Protein AF-A0A929J0C7-F1 (afdb_monomer_lite)

Radius of gyration: 14.66 Å; chains: 1; bounding box: 31×23×39 Å

Secondary structure (DSSP, 8-state):
-HHHHHHHHHHHTSHHHHTT-S-HHHHHTHHHHHHHHHHHHHHHHTTT---S-HHHHHHH-HHHHHHHHHHHHHHHHHHH-

pLDDT: mean 70.59, std 8.12, range [51.88, 84.06]

Sequence (81 aa):
GYLAILVFSLYISSDKVTTLYSSPFILWLTCPILLYWITRIWFLANREQMLDDPVQFALTDKISWLVVICSAILISLATII

Structure (mmCIF, N/CA/C/O backbone):
data_AF-A0A929J0C7-F1
#
_entry.id   AF-A0A929J0C7-F1
#
loop_
_atom_site.group_PDB
_atom_site.id
_atom_site.type_symbol
_atom_site.label_atom_id
_atom_site.label_alt_id
_atom_site.label_comp_id
_atom_site.label_asym_id
_atom_site.label_entity_id
_atom_site.label_seq_id
_atom_site.pdbx_PDB_ins_code
_atom_site.Cartn_x
_atom_site.Cartn_y
_atom_site.Cartn_z
_atom_site.occupancy
_atom_site.B_iso_or_equiv
_atom_site.auth_seq_id
_atom_site.auth_comp_id
_atom_site.auth_asym_id
_atom_site.auth_atom_id
_atom_site.pdbx_PDB_model_num
ATOM 1 N N . GLY A 1 1 ? -8.316 -10.503 0.830 1.00 74.19 1 GLY A N 1
ATOM 2 C CA . GLY A 1 1 ? -7.369 -9.448 1.241 1.00 74.19 1 GLY A CA 1
ATOM 3 C C . GLY A 1 1 ? -5.969 -9.768 0.760 1.00 74.19 1 GLY A C 1
ATOM 4 O O . GLY A 1 1 ? -5.644 -9.446 -0.370 1.00 74.19 1 GLY A O 1
ATOM 5 N N . TYR A 1 2 ? -5.176 -10.469 1.571 1.00 75.62 2 TYR A N 1
ATOM 6 C CA . TYR A 1 2 ? -3.763 -10.772 1.292 1.00 75.62 2 TYR A CA 1
ATOM 7 C C . TYR A 1 2 ? -3.496 -11.490 -0.044 1.00 75.62 2 TYR A C 1
ATOM 9 O O . TYR A 1 2 ? -2.556 -11.131 -0.746 1.00 75.62 2 TYR A O 1
ATOM 17 N N . LEU A 1 3 ? -4.363 -12.424 -0.456 1.00 80.69 3 LEU A N 1
ATOM 18 C CA . LEU A 1 3 ? -4.249 -13.077 -1.768 1.00 80.69 3 LEU A CA 1
ATOM 19 C C . LEU A 1 3 ? -4.399 -12.103 -2.947 1.00 80.69 3 LEU A C 1
ATOM 21 O O . LEU A 1 3 ? -3.748 -12.293 -3.965 1.00 80.69 3 LEU A O 1
ATOM 25 N N . ALA A 1 4 ? -5.194 -11.036 -2.813 1.00 79.69 4 ALA A N 1
ATOM 26 C CA . ALA A 1 4 ? -5.313 -10.025 -3.866 1.00 79.69 4 ALA A CA 1
ATOM 27 C C . ALA A 1 4 ? -4.009 -9.223 -4.020 1.00 79.69 4 ALA A C 1
ATOM 29 O O . ALA A 1 4 ? -3.609 -8.919 -5.138 1.00 79.69 4 ALA A O 1
ATOM 30 N N . ILE A 1 5 ? -3.308 -8.950 -2.913 1.00 80.81 5 ILE A N 1
ATOM 31 C CA . ILE A 1 5 ? -1.982 -8.313 -2.934 1.00 80.81 5 ILE A CA 1
ATOM 32 C C . ILE A 1 5 ? -0.942 -9.249 -3.553 1.00 80.81 5 ILE A C 1
ATOM 34 O O . ILE A 1 5 ? -0.114 -8.805 -4.339 1.00 80.81 5 ILE A O 1
ATOM 38 N N . LEU A 1 6 ? -1.001 -10.548 -3.241 1.00 80.56 6 LEU A N 1
ATOM 39 C CA . LEU A 1 6 ? -0.127 -11.550 -3.853 1.00 80.56 6 LEU A CA 1
ATOM 40 C C . LEU A 1 6 ? -0.323 -11.598 -5.376 1.00 80.56 6 LEU A C 1
ATOM 42 O O . LEU A 1 6 ? 0.650 -11.530 -6.121 1.00 80.56 6 LEU A O 1
ATOM 46 N N . VAL A 1 7 ? -1.576 -11.660 -5.836 1.00 84.06 7 VAL A N 1
ATOM 47 C CA . VAL A 1 7 ? -1.920 -11.630 -7.266 1.00 84.06 7 VAL A CA 1
ATOM 48 C C . VAL A 1 7 ? -1.443 -10.329 -7.917 1.00 84.06 7 VAL A C 1
ATOM 50 O O . VAL A 1 7 ? -0.886 -10.363 -9.010 1.00 84.06 7 VAL A O 1
ATOM 53 N N . PHE A 1 8 ? -1.591 -9.191 -7.235 1.00 80.56 8 PHE A N 1
ATOM 54 C CA . PHE A 1 8 ? -1.098 -7.897 -7.710 1.00 80.56 8 PHE A CA 1
ATOM 55 C C . PHE A 1 8 ? 0.438 -7.843 -7.804 1.00 80.56 8 PHE A C 1
ATOM 57 O O . PHE A 1 8 ? 0.977 -7.359 -8.793 1.00 80.56 8 PHE A O 1
ATOM 64 N N . SER A 1 9 ? 1.156 -8.400 -6.827 1.00 78.50 9 SER A N 1
ATOM 65 C CA . SER A 1 9 ? 2.623 -8.503 -6.842 1.00 78.50 9 SER A CA 1
ATOM 66 C C . SER A 1 9 ? 3.134 -9.397 -7.980 1.00 78.50 9 SER A C 1
ATOM 68 O O . SER A 1 9 ? 4.081 -9.046 -8.688 1.00 78.50 9 SER A O 1
ATOM 70 N N . LEU A 1 10 ? 2.453 -10.523 -8.218 1.00 80.19 10 LEU A N 1
ATOM 71 C CA . LEU A 1 10 ? 2.704 -11.401 -9.364 1.00 80.19 10 LEU A CA 1
ATOM 72 C C . LEU A 1 10 ? 2.438 -10.696 -10.697 1.00 80.19 10 LEU A C 1
ATOM 74 O O . LEU A 1 10 ? 3.207 -10.869 -11.638 1.00 80.19 10 LEU A O 1
ATOM 78 N N . TYR A 1 11 ? 1.387 -9.877 -10.767 1.00 79.69 11 TYR A N 1
ATOM 79 C CA . TYR A 1 11 ? 1.083 -9.068 -11.944 1.00 79.69 11 TYR A CA 1
ATOM 80 C C . TYR A 1 11 ? 2.192 -8.048 -12.236 1.00 79.69 11 TYR A C 1
ATOM 82 O O . TYR A 1 11 ? 2.666 -7.985 -13.367 1.00 79.69 11 TYR A O 1
ATOM 90 N N . ILE A 1 12 ? 2.664 -7.311 -11.221 1.00 73.88 12 ILE A N 1
ATOM 91 C CA . ILE A 1 12 ? 3.778 -6.351 -11.360 1.00 73.88 12 ILE A CA 1
ATOM 92 C C . ILE A 1 12 ? 5.071 -7.043 -11.799 1.00 73.88 12 ILE A C 1
ATOM 94 O O . ILE A 1 12 ? 5.847 -6.472 -12.558 1.00 73.88 12 ILE A O 1
ATOM 98 N N . SER A 1 13 ? 5.297 -8.273 -11.335 1.00 71.88 13 SER A N 1
ATOM 99 C CA . SER A 1 13 ? 6.493 -9.052 -11.676 1.00 71.88 13 SER A CA 1
ATOM 100 C C . SER A 1 13 ? 6.454 -9.659 -13.086 1.00 71.88 13 SER A C 1
ATOM 102 O O . SER A 1 13 ? 7.404 -10.327 -13.480 1.00 71.88 13 SER A O 1
ATOM 104 N N . SER A 1 14 ? 5.373 -9.470 -13.850 1.00 74.19 14 SER A N 1
ATOM 105 C CA . SER A 1 14 ? 5.270 -9.968 -15.223 1.00 74.19 14 SER A CA 1
ATOM 106 C C . SER A 1 14 ? 5.952 -9.030 -16.223 1.00 74.19 14 SER A C 1
ATOM 108 O O . SER A 1 14 ? 5.793 -7.812 -16.146 1.00 74.19 14 SER A O 1
ATOM 110 N N . ASP A 1 15 ? 6.602 -9.602 -17.245 1.00 60.22 15 ASP A N 1
ATOM 111 C CA . ASP A 1 15 ? 7.282 -8.873 -18.333 1.00 60.22 15 ASP A CA 1
ATOM 112 C C . ASP A 1 15 ? 6.384 -7.881 -19.107 1.00 60.22 15 ASP A C 1
ATOM 114 O O . ASP A 1 15 ? 6.852 -6.972 -19.797 1.00 60.22 15 ASP A O 1
ATOM 118 N N . LYS A 1 16 ? 5.059 -8.030 -18.993 1.00 61.22 16 LYS A N 1
ATOM 119 C CA . LYS A 1 16 ? 4.082 -7.093 -19.569 1.00 61.22 16 LYS A CA 1
ATOM 120 C C . LYS A 1 16 ? 4.034 -5.745 -18.849 1.00 61.22 16 LYS A C 1
ATOM 122 O O . LYS A 1 16 ? 3.649 -4.755 -19.457 1.00 61.22 16 LYS A O 1
ATOM 127 N N . VAL A 1 17 ? 4.379 -5.696 -17.563 1.00 60.34 17 VAL A N 1
ATOM 128 C CA . VAL A 1 17 ? 4.342 -4.462 -16.763 1.00 60.34 17 VAL A CA 1
ATOM 129 C C . VAL A 1 17 ? 5.669 -3.715 -16.871 1.00 60.34 17 VAL A C 1
ATOM 131 O O . VAL A 1 17 ? 5.655 -2.495 -16.979 1.00 60.34 17 VAL A O 1
ATOM 134 N N . THR A 1 18 ? 6.799 -4.421 -16.962 1.00 59.69 18 THR A N 1
ATOM 135 C CA . THR A 1 18 ? 8.126 -3.831 -17.236 1.00 59.69 18 THR A CA 1
ATOM 136 C C . THR A 1 18 ? 8.233 -3.180 -18.616 1.00 59.69 18 THR A C 1
ATOM 138 O O . THR A 1 18 ? 9.079 -2.316 -18.815 1.00 59.69 18 THR A O 1
ATOM 141 N N . THR A 1 19 ? 7.388 -3.578 -19.570 1.00 58.59 19 THR A N 1
ATOM 142 C CA . THR A 1 19 ? 7.317 -2.977 -20.912 1.00 58.59 19 THR A CA 1
ATOM 143 C C . THR A 1 19 ? 6.316 -1.823 -21.015 1.00 58.59 19 THR A C 1
ATOM 145 O O . THR A 1 19 ? 6.446 -0.995 -21.913 1.00 58.59 19 THR A O 1
ATOM 148 N N . LEU A 1 20 ? 5.334 -1.751 -20.107 1.00 61.47 20 LEU A N 1
ATOM 149 C CA . LEU A 1 20 ? 4.282 -0.726 -20.100 1.00 61.47 20 LEU A CA 1
ATOM 150 C C . LEU A 1 20 ? 4.558 0.422 -19.109 1.00 61.47 20 LEU A C 1
ATOM 152 O O . LEU A 1 20 ? 4.023 1.511 -19.285 1.00 61.47 20 LEU A O 1
ATOM 156 N N . TYR A 1 21 ? 5.382 0.183 -18.085 1.00 58.53 21 TYR A N 1
ATOM 157 C CA . TYR A 1 21 ? 5.744 1.146 -17.042 1.00 58.53 21 TYR A CA 1
ATOM 158 C C . TYR A 1 21 ? 7.270 1.257 -16.932 1.00 58.53 21 TYR A C 1
ATOM 160 O O . TYR A 1 21 ? 7.938 0.245 -16.713 1.00 58.53 21 TYR A O 1
ATOM 168 N N . SER A 1 22 ? 7.833 2.468 -17.023 1.00 58.81 22 SER A N 1
ATOM 169 C CA . SER A 1 22 ? 9.295 2.655 -17.008 1.00 58.81 22 SER A CA 1
ATOM 170 C C . SER A 1 22 ? 9.932 2.372 -15.642 1.00 58.81 22 SER A C 1
ATOM 172 O O . SER A 1 22 ? 11.133 2.116 -15.565 1.00 58.81 22 SER A O 1
ATOM 174 N N . SER A 1 23 ? 9.155 2.403 -14.549 1.00 59.94 23 SER A N 1
ATOM 175 C CA . SER A 1 23 ? 9.644 2.134 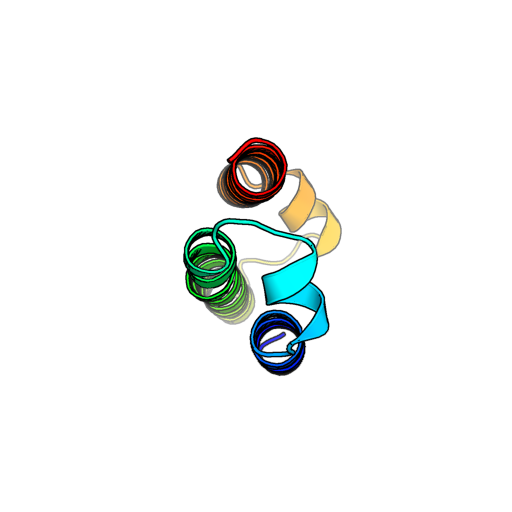-13.189 1.00 59.94 23 SER A CA 1
ATOM 176 C C . SER A 1 23 ? 8.694 1.235 -12.375 1.00 59.94 23 SER A C 1
ATOM 178 O O . SER A 1 23 ? 7.880 1.720 -11.580 1.00 59.94 23 SER A O 1
ATOM 180 N N . PRO A 1 24 ? 8.806 -0.103 -12.495 1.00 65.06 24 PRO A N 1
ATOM 181 C CA . PRO A 1 24 ? 7.986 -1.056 -11.732 1.00 65.06 24 PRO A CA 1
ATOM 182 C C . PRO A 1 24 ? 8.226 -0.993 -10.212 1.00 65.06 24 PRO A C 1
ATOM 184 O O . PRO A 1 24 ? 7.400 -1.463 -9.427 1.00 65.06 24 PRO A O 1
ATOM 187 N N . PHE A 1 25 ? 9.326 -0.371 -9.773 1.00 67.19 25 PHE A N 1
ATOM 188 C CA . PHE A 1 25 ? 9.667 -0.203 -8.357 1.00 67.19 25 PHE A CA 1
ATOM 189 C C . PHE A 1 25 ? 8.621 0.621 -7.586 1.00 67.19 25 PHE A C 1
ATOM 191 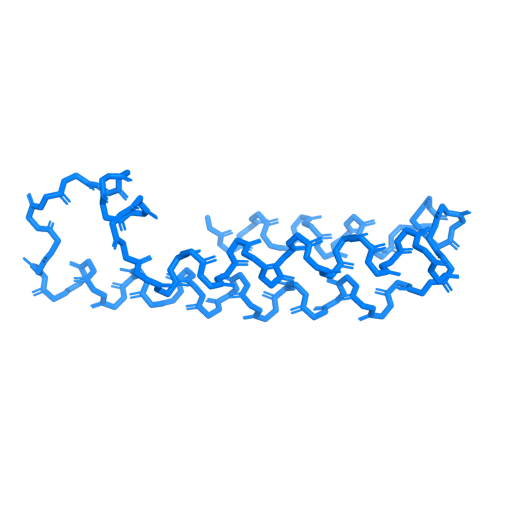O O . PHE A 1 25 ? 8.370 0.365 -6.409 1.00 67.19 25 PHE A O 1
ATOM 198 N N . ILE A 1 26 ? 7.972 1.578 -8.257 1.00 68.06 26 ILE A N 1
ATOM 199 C CA . ILE A 1 26 ? 6.951 2.450 -7.659 1.00 68.06 26 ILE A CA 1
ATOM 200 C C . ILE A 1 26 ? 5.663 1.664 -7.369 1.00 68.06 26 ILE A C 1
ATOM 202 O O . ILE A 1 26 ? 5.042 1.859 -6.325 1.00 68.06 26 ILE A O 1
ATOM 206 N N . LEU A 1 27 ? 5.292 0.710 -8.230 1.00 69.00 27 LEU A N 1
ATOM 207 C CA . LEU A 1 27 ? 4.132 -0.157 -7.995 1.00 69.00 27 LEU A CA 1
ATOM 208 C C . LEU A 1 27 ? 4.360 -1.120 -6.823 1.00 69.00 27 LEU A C 1
ATOM 210 O O . LEU A 1 27 ? 3.416 -1.497 -6.127 1.00 69.00 27 LEU A O 1
ATOM 214 N N . TRP A 1 28 ? 5.613 -1.493 -6.560 1.00 75.62 28 TRP A N 1
ATOM 215 C CA . TRP A 1 28 ? 5.952 -2.347 -5.425 1.00 75.62 28 TRP A CA 1
ATOM 216 C C . TRP A 1 28 ? 5.633 -1.681 -4.079 1.00 75.62 28 TRP A C 1
ATOM 218 O O . 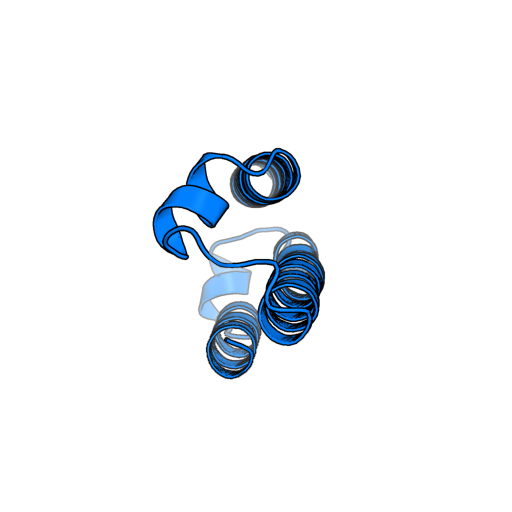TRP A 1 28 ? 5.224 -2.373 -3.152 1.00 75.62 28 TRP A O 1
ATOM 228 N N . LEU A 1 29 ? 5.708 -0.345 -3.986 1.00 74.50 29 LEU A N 1
ATOM 229 C CA . LEU A 1 29 ? 5.302 0.443 -2.808 1.00 74.50 29 LEU A CA 1
ATOM 230 C C . LEU A 1 29 ? 3.788 0.400 -2.534 1.00 74.50 29 LEU A C 1
ATOM 232 O O . LEU A 1 29 ? 3.363 0.578 -1.391 1.00 74.50 29 LEU A O 1
ATOM 236 N N . THR A 1 30 ? 2.961 0.084 -3.532 1.00 74.50 30 THR A N 1
ATOM 237 C CA . THR A 1 30 ? 1.519 -0.125 -3.337 1.00 74.50 30 THR A CA 1
ATOM 238 C C . THR A 1 30 ? 1.222 -1.406 -2.544 1.00 74.50 30 THR A C 1
ATOM 240 O O . THR A 1 30 ? 0.271 -1.425 -1.762 1.00 74.50 30 THR A O 1
ATOM 243 N N . CYS A 1 31 ? 2.048 -2.455 -2.658 1.00 80.25 31 CYS A N 1
ATOM 244 C CA . CYS A 1 31 ? 1.877 -3.691 -1.878 1.00 80.25 31 CYS A CA 1
ATOM 245 C C . CYS A 1 31 ? 1.915 -3.478 -0.348 1.00 80.25 31 CYS A C 1
ATOM 247 O O . CYS A 1 31 ? 0.952 -3.875 0.313 1.00 80.25 31 CYS A O 1
ATOM 249 N N . PRO A 1 32 ? 2.958 -2.864 0.253 1.00 80.00 32 PRO A N 1
ATOM 250 C CA . PRO A 1 32 ? 3.008 -2.628 1.695 1.00 80.00 32 PRO A CA 1
ATOM 251 C C . PRO A 1 32 ? 1.919 -1.657 2.167 1.00 80.00 32 PRO A C 1
ATOM 253 O O . PRO A 1 32 ? 1.390 -1.837 3.263 1.00 80.00 32 PRO A O 1
ATOM 256 N N . ILE A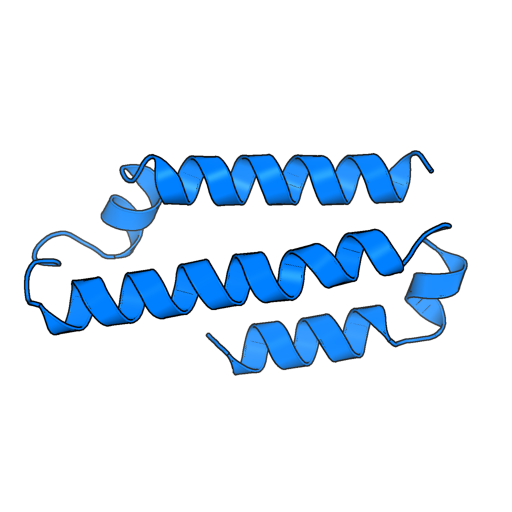 1 33 ? 1.515 -0.689 1.336 1.00 80.00 33 ILE A N 1
ATOM 257 C CA . ILE A 1 33 ? 0.386 0.208 1.630 1.00 80.00 33 ILE A CA 1
ATOM 258 C C . ILE A 1 33 ? -0.922 -0.582 1.769 1.00 80.00 33 ILE A C 1
ATOM 260 O O . ILE A 1 33 ? -1.632 -0.439 2.766 1.00 80.00 33 ILE A O 1
ATOM 264 N N . LEU A 1 34 ? -1.232 -1.452 0.802 1.00 75.31 34 LEU A N 1
ATOM 265 C CA . LEU A 1 34 ? -2.434 -2.287 0.846 1.00 75.31 34 LEU A CA 1
ATOM 266 C C . LEU A 1 34 ? -2.381 -3.306 1.993 1.00 75.31 34 LEU A C 1
ATOM 268 O O . LEU A 1 34 ? -3.398 -3.550 2.643 1.00 75.31 34 LEU A O 1
ATOM 272 N N . LEU A 1 35 ? -1.203 -3.875 2.274 1.00 80.25 35 LEU A N 1
ATOM 273 C CA . LEU A 1 35 ? -0.985 -4.771 3.415 1.00 80.25 35 LEU A CA 1
ATOM 274 C C . LEU A 1 35 ? -1.290 -4.077 4.739 1.00 80.25 35 LEU A C 1
ATOM 276 O O . LEU A 1 35 ? -2.016 -4.630 5.569 1.00 80.25 35 LEU A O 1
ATOM 280 N N . TYR A 1 36 ? -0.760 -2.869 4.931 1.00 80.50 36 TYR A N 1
ATOM 281 C CA . TYR A 1 36 ? -1.031 -2.065 6.115 1.00 80.50 36 TYR A CA 1
ATOM 282 C C . TYR A 1 36 ? -2.528 -1.785 6.254 1.00 80.50 36 TYR A C 1
ATOM 284 O O . TYR A 1 36 ? -3.098 -2.000 7.323 1.00 80.50 36 TYR A O 1
ATOM 292 N N . TRP A 1 37 ? -3.180 -1.381 5.160 1.00 78.00 37 TRP A N 1
ATOM 293 C CA . TRP A 1 37 ? -4.607 -1.075 5.162 1.00 78.00 37 TRP A CA 1
ATOM 294 C C . TRP A 1 37 ? -5.462 -2.289 5.550 1.00 78.00 37 TRP A C 1
ATOM 296 O O . TRP A 1 37 ? -6.299 -2.189 6.446 1.00 78.00 37 TRP A O 1
ATOM 306 N N . ILE A 1 3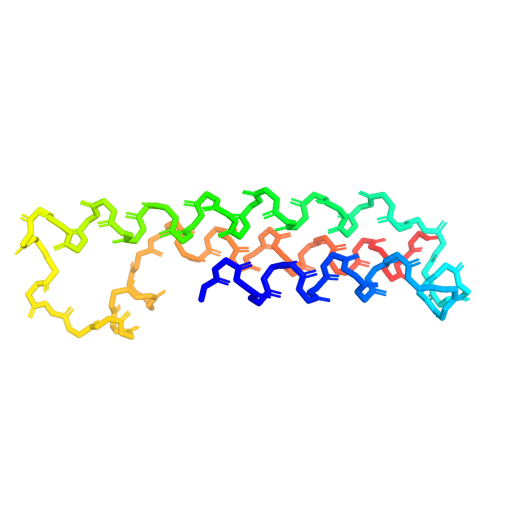8 ? -5.189 -3.464 4.972 1.00 78.06 38 ILE A N 1
ATOM 307 C CA . ILE A 1 38 ? -5.897 -4.708 5.314 1.00 78.06 38 ILE A CA 1
ATOM 308 C C . ILE A 1 38 ? -5.657 -5.101 6.774 1.00 78.06 38 ILE A C 1
ATOM 310 O O . ILE A 1 38 ? -6.604 -5.458 7.473 1.00 78.06 38 ILE A O 1
ATOM 314 N N . THR A 1 39 ? -4.418 -5.003 7.256 1.00 78.50 39 THR A N 1
ATOM 315 C CA . THR A 1 39 ? -4.074 -5.363 8.641 1.00 78.50 39 THR A CA 1
ATOM 316 C C . THR A 1 39 ? -4.740 -4.414 9.643 1.00 78.50 39 THR A C 1
ATOM 318 O O . THR A 1 39 ? -5.231 -4.851 10.683 1.00 78.50 39 THR A O 1
ATOM 321 N N . ARG A 1 40 ? -4.837 -3.119 9.310 1.00 77.19 40 ARG A N 1
ATOM 322 C CA . ARG A 1 40 ? -5.554 -2.121 10.115 1.00 77.19 40 ARG A CA 1
ATOM 323 C C . ARG A 1 40 ? -7.051 -2.419 10.187 1.00 77.19 40 ARG A C 1
ATOM 325 O O . ARG A 1 40 ? -7.615 -2.354 11.276 1.00 77.19 40 ARG A O 1
ATOM 332 N N . ILE A 1 41 ? -7.678 -2.768 9.060 1.00 73.50 41 ILE A N 1
ATOM 333 C CA . ILE A 1 41 ? -9.097 -3.162 9.024 1.00 73.50 41 ILE A CA 1
ATOM 334 C C . ILE A 1 41 ? -9.326 -4.393 9.904 1.00 73.50 41 ILE A C 1
ATOM 336 O O . ILE A 1 41 ? -10.245 -4.394 10.715 1.00 73.50 41 ILE A O 1
ATOM 340 N N . TRP A 1 42 ? -8.460 -5.405 9.806 1.00 74.38 42 TRP A N 1
ATOM 341 C CA . TRP A 1 42 ? -8.530 -6.599 10.654 1.00 74.38 42 TRP A CA 1
ATOM 342 C C . TRP A 1 42 ? -8.435 -6.272 12.147 1.00 74.38 42 TRP A C 1
ATOM 344 O O . TRP A 1 42 ? -9.201 -6.809 12.944 1.00 74.38 42 TRP A O 1
ATOM 354 N N . PHE A 1 43 ? -7.535 -5.366 12.536 1.00 73.75 43 PHE A N 1
ATOM 355 C CA . PHE A 1 43 ? -7.381 -4.963 13.935 1.00 73.75 43 PHE A CA 1
ATOM 356 C C . PHE A 1 43 ? -8.597 -4.195 14.475 1.00 73.75 43 PHE A C 1
ATOM 358 O O . PHE A 1 43 ? -8.962 -4.371 15.637 1.00 73.75 43 PHE A O 1
ATOM 365 N N . LEU A 1 44 ? -9.237 -3.363 13.646 1.00 69.69 44 LEU A N 1
ATOM 366 C CA . LEU A 1 44 ? -10.460 -2.647 14.019 1.00 69.69 44 LEU A CA 1
ATOM 367 C C . LEU A 1 44 ? -11.680 -3.568 14.088 1.00 69.69 44 LEU A C 1
ATOM 369 O O . LEU A 1 44 ? -12.441 -3.486 15.051 1.00 69.69 44 LEU A O 1
ATOM 373 N N . ALA A 1 45 ? -11.830 -4.470 13.116 1.00 70.81 45 ALA A N 1
ATOM 374 C CA . ALA A 1 45 ? -12.893 -5.470 13.104 1.00 70.81 45 ALA A CA 1
ATOM 375 C C . ALA A 1 45 ? -12.815 -6.379 14.341 1.00 70.81 45 ALA A C 1
ATOM 377 O O . ALA A 1 45 ? -13.819 -6.616 15.004 1.00 70.81 45 ALA A O 1
ATOM 378 N N . ASN A 1 46 ? -11.606 -6.814 14.716 1.00 68.69 46 ASN A N 1
ATOM 379 C CA . ASN A 1 46 ? -11.383 -7.662 15.889 1.00 68.69 46 ASN A CA 1
ATOM 380 C C . ASN A 1 46 ? -11.632 -6.948 17.232 1.00 68.69 46 ASN A C 1
ATOM 382 O O . ASN A 1 46 ? -11.747 -7.605 18.260 1.00 68.69 46 ASN A O 1
ATOM 386 N N . ARG A 1 47 ? -11.688 -5.612 17.256 1.00 73.69 47 ARG A N 1
ATOM 387 C CA . ARG A 1 47 ? -12.018 -4.837 18.464 1.00 73.69 47 ARG A CA 1
ATOM 388 C C . ARG A 1 47 ? -13.521 -4.600 18.640 1.00 73.69 47 ARG A C 1
ATOM 390 O O . ARG A 1 47 ? -13.876 -3.826 19.521 1.00 73.69 47 ARG A O 1
ATOM 397 N N . GLU A 1 48 ? -14.371 -5.198 17.797 1.00 61.22 48 GLU A N 1
ATOM 398 C CA . GLU A 1 48 ? -15.834 -4.993 17.764 1.00 61.22 48 GLU A CA 1
ATOM 399 C C . GLU A 1 48 ? -16.254 -3.512 17.633 1.00 61.22 48 GLU A C 1
ATOM 401 O O . GLU A 1 48 ? -17.419 -3.161 17.776 1.00 61.22 48 GLU A O 1
ATOM 406 N N . GLN A 1 49 ? -15.313 -2.619 17.300 1.00 58.16 49 GLN A N 1
ATOM 407 C CA . GLN A 1 49 ? -15.572 -1.195 17.055 1.00 58.16 49 GLN A CA 1
ATOM 408 C C . GLN A 1 49 ? -16.130 -0.938 15.652 1.00 58.16 49 GLN A C 1
ATOM 410 O O . GLN A 1 49 ? -16.412 0.198 15.283 1.00 58.16 49 GLN A O 1
ATOM 415 N N . MET A 1 50 ? -16.277 -2.000 14.867 1.00 58.66 50 MET A N 1
ATOM 416 C CA . MET A 1 50 ? -16.819 -1.984 13.522 1.00 58.66 50 MET A CA 1
ATOM 417 C C . MET A 1 50 ? -18.286 -2.431 13.590 1.00 58.66 50 MET A C 1
ATOM 419 O O . MET A 1 50 ? -18.634 -3.527 13.167 1.00 58.66 50 MET A O 1
ATOM 423 N N . LEU A 1 51 ? -19.112 -1.601 14.237 1.00 53.78 51 LEU A N 1
ATOM 424 C CA . LEU A 1 51 ? -20.570 -1.774 14.335 1.00 53.78 51 LEU A CA 1
ATOM 425 C C . LEU A 1 51 ? -21.308 -1.217 13.105 1.00 53.78 51 LEU A C 1
ATOM 427 O O . LEU A 1 51 ? -22.410 -1.669 12.817 1.00 53.78 51 LEU A O 1
ATOM 431 N N . ASP A 1 52 ? -20.684 -0.293 12.368 1.00 54.16 52 ASP A N 1
ATOM 432 C CA . ASP A 1 52 ? -21.225 0.305 11.144 1.00 54.16 52 ASP A CA 1
ATOM 433 C C . ASP A 1 52 ? -20.546 -0.278 9.898 1.00 54.16 52 ASP A C 1
ATOM 435 O O . ASP A 1 52 ? -19.357 -0.615 9.908 1.00 54.16 52 ASP A O 1
ATOM 439 N N . ASP A 1 53 ? -21.324 -0.410 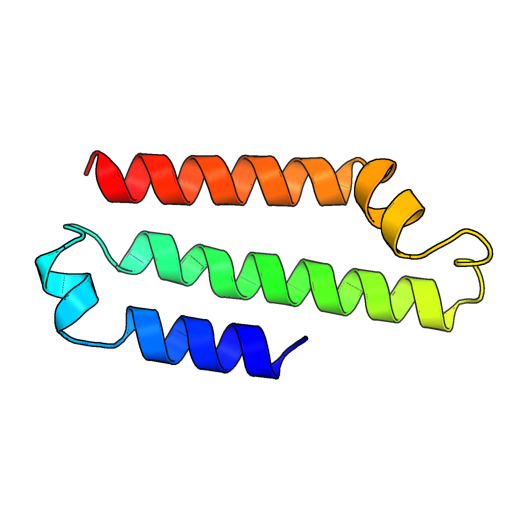8.825 1.00 65.06 53 ASP A N 1
ATOM 440 C CA . ASP A 1 53 ? -21.010 -1.180 7.625 1.00 65.06 53 ASP A CA 1
ATOM 441 C C . ASP A 1 53 ? -19.557 -1.039 7.127 1.00 65.06 53 ASP A C 1
ATOM 443 O O . ASP A 1 53 ? -19.039 0.075 6.972 1.00 65.06 53 ASP A O 1
ATOM 447 N N . PRO A 1 54 ? -18.893 -2.146 6.739 1.00 59.25 54 PRO A N 1
ATOM 448 C CA . PRO A 1 54 ? -17.497 -2.133 6.299 1.00 59.25 54 PRO A CA 1
ATOM 449 C C . PRO A 1 54 ? -17.211 -1.223 5.102 1.00 59.25 54 PRO A C 1
ATOM 451 O O . PRO A 1 54 ? -16.096 -0.722 4.952 1.00 59.25 54 PRO A O 1
ATOM 454 N N . VAL A 1 55 ? -18.218 -0.970 4.267 1.00 62.69 55 VAL A N 1
ATOM 455 C CA . VAL A 1 55 ? -18.130 -0.044 3.132 1.00 62.69 55 VAL A CA 1
ATOM 456 C C . VAL A 1 55 ? -18.228 1.412 3.595 1.00 62.69 55 VAL A C 1
ATOM 458 O O . VAL A 1 55 ? -17.497 2.266 3.097 1.00 62.69 55 VAL A O 1
ATOM 461 N N . GLN A 1 56 ? -19.080 1.701 4.579 1.00 64.75 56 GLN A N 1
ATOM 462 C CA . GLN A 1 56 ? -19.226 3.041 5.143 1.00 64.75 56 GLN A CA 1
ATOM 463 C C . GLN A 1 56 ? -17.965 3.437 5.917 1.00 64.75 56 GLN A C 1
ATOM 465 O O . GLN A 1 56 ? -17.455 4.542 5.751 1.00 64.75 56 GLN A O 1
ATOM 470 N N . PHE A 1 57 ? -17.366 2.490 6.642 1.00 65.50 57 PHE A N 1
ATOM 471 C CA . PHE A 1 57 ? -16.056 2.666 7.261 1.00 65.50 57 PHE A CA 1
ATOM 472 C C . PHE A 1 57 ? -14.954 2.975 6.230 1.00 65.50 57 PHE A C 1
ATOM 474 O O . PHE A 1 57 ? -14.136 3.875 6.432 1.00 65.50 57 PHE A O 1
ATOM 481 N N . ALA A 1 58 ? -14.950 2.282 5.085 1.00 62.38 58 ALA A N 1
ATOM 482 C CA . ALA A 1 58 ? -14.001 2.552 4.004 1.00 62.38 58 ALA A CA 1
ATOM 483 C C . ALA A 1 58 ? -14.168 3.961 3.399 1.00 62.38 58 ALA A C 1
ATOM 485 O O . ALA A 1 58 ? -13.182 4.559 2.970 1.00 62.38 58 ALA A O 1
ATOM 486 N N . LEU A 1 59 ? -15.394 4.494 3.392 1.00 60.25 59 LEU A N 1
ATOM 487 C CA . LEU A 1 59 ? -15.735 5.814 2.855 1.00 60.25 59 LEU A CA 1
ATOM 488 C C . LEU A 1 59 ? -15.542 6.961 3.863 1.00 60.25 59 LEU A C 1
ATOM 490 O O . LEU A 1 59 ? -15.264 8.085 3.448 1.00 60.25 59 LEU A O 1
ATOM 494 N N . THR A 1 60 ? -15.665 6.697 5.165 1.00 62.28 60 THR A N 1
ATOM 495 C CA . THR A 1 60 ? -15.568 7.714 6.226 1.00 62.28 60 THR A CA 1
ATOM 496 C C . THR A 1 60 ? -14.164 7.830 6.825 1.00 62.28 60 THR A C 1
ATOM 498 O O . THR A 1 60 ? -13.791 8.903 7.309 1.00 62.28 60 THR A O 1
ATOM 501 N N . ASP A 1 61 ? -13.350 6.770 6.797 1.00 69.69 61 ASP A N 1
ATOM 502 C CA . ASP A 1 61 ? -12.037 6.800 7.443 1.00 69.69 61 ASP A CA 1
ATOM 503 C C . ASP A 1 61 ? -11.003 7.598 6.619 1.00 69.69 61 ASP A C 1
ATOM 505 O O . ASP A 1 61 ? -10.675 7.277 5.472 1.00 69.69 61 ASP A O 1
ATOM 509 N N . LYS A 1 62 ? -10.436 8.638 7.245 1.00 68.00 62 LYS A N 1
ATOM 510 C CA . LYS A 1 62 ? -9.397 9.514 6.674 1.00 68.00 62 LYS A CA 1
ATOM 511 C C . LYS A 1 62 ? -8.164 8.738 6.204 1.00 68.00 62 LYS A C 1
ATOM 513 O O . LYS A 1 62 ? -7.509 9.157 5.254 1.00 68.00 62 LYS A O 1
ATOM 518 N N . ILE A 1 63 ? -7.849 7.611 6.843 1.00 68.69 63 ILE A N 1
ATOM 519 C CA . ILE A 1 63 ? -6.714 6.762 6.465 1.00 68.69 63 ILE A CA 1
ATOM 520 C C . ILE A 1 63 ? -7.035 5.963 5.200 1.00 68.69 63 ILE A C 1
ATOM 522 O O . ILE A 1 63 ? -6.152 5.798 4.363 1.00 68.69 63 ILE A O 1
ATOM 526 N N . SER A 1 64 ? -8.287 5.536 5.000 1.00 65.56 64 SER A N 1
ATOM 527 C CA . SER A 1 64 ? -8.713 4.929 3.730 1.00 65.56 64 SER A CA 1
ATOM 528 C C . SER A 1 64 ? -8.606 5.926 2.578 1.00 65.56 64 SER A C 1
ATOM 530 O O . SER A 1 64 ? -8.057 5.590 1.533 1.00 65.56 64 SER A O 1
ATOM 532 N N . TRP A 1 65 ? -9.021 7.178 2.791 1.00 71.94 65 TRP A N 1
ATOM 533 C CA . TRP A 1 65 ? -8.828 8.250 1.808 1.00 71.94 65 TRP A CA 1
ATOM 534 C C . TRP A 1 65 ? -7.349 8.521 1.510 1.00 71.94 65 TRP A C 1
ATOM 536 O O . TRP A 1 65 ? -6.974 8.682 0.350 1.00 71.94 65 TRP A O 1
ATOM 546 N N . LEU A 1 66 ? -6.489 8.510 2.532 1.00 77.62 66 LEU A N 1
ATOM 547 C CA . LEU A 1 66 ? -5.047 8.687 2.360 1.00 77.62 66 LEU A CA 1
ATOM 548 C C . LEU A 1 66 ? -4.424 7.535 1.555 1.00 77.62 66 LEU A C 1
ATOM 550 O O . LEU A 1 66 ? -3.602 7.781 0.681 1.00 77.62 66 LEU A O 1
ATOM 554 N N . VAL A 1 67 ? -4.868 6.293 1.770 1.00 75.00 67 VAL A N 1
ATOM 555 C CA . VAL A 1 67 ? -4.447 5.124 0.977 1.00 75.00 67 VAL A CA 1
ATOM 556 C C . VAL A 1 67 ? -4.904 5.230 -0.481 1.00 75.00 67 VAL A C 1
ATOM 558 O O . VAL A 1 67 ? -4.124 4.938 -1.390 1.00 75.00 67 VAL A O 1
ATOM 561 N N . VAL A 1 68 ? -6.133 5.689 -0.731 1.00 77.62 68 VAL A N 1
ATOM 562 C CA . VAL A 1 68 ? -6.645 5.924 -2.092 1.00 77.62 68 VAL A CA 1
ATOM 563 C C . VAL A 1 68 ? -5.854 7.030 -2.794 1.00 77.62 68 VAL A C 1
ATOM 565 O O . VAL A 1 68 ? -5.432 6.854 -3.932 1.00 77.62 68 VAL A O 1
ATOM 568 N N . ILE A 1 69 ? -5.569 8.138 -2.110 1.00 81.62 69 ILE A N 1
ATOM 569 C CA . ILE A 1 69 ? -4.763 9.232 -2.667 1.00 81.62 69 ILE A CA 1
ATOM 570 C C . ILE A 1 69 ? -3.329 8.765 -2.941 1.00 81.62 69 ILE A C 1
ATOM 572 O O . ILE A 1 69 ? -2.811 8.992 -4.031 1.00 81.62 69 ILE A O 1
ATOM 576 N N . CYS A 1 70 ? -2.691 8.064 -2.000 1.00 77.56 70 CYS A N 1
ATOM 577 C CA . CYS A 1 70 ? -1.341 7.537 -2.192 1.00 77.56 70 CYS A CA 1
ATOM 578 C C . CYS A 1 70 ? -1.273 6.530 -3.345 1.00 77.56 70 CYS A C 1
ATOM 580 O O . CYS A 1 70 ? -0.340 6.585 -4.141 1.00 77.56 70 CYS A O 1
ATOM 582 N N . SER A 1 71 ? -2.255 5.635 -3.473 1.00 74.06 71 SER A N 1
ATOM 583 C CA . SER A 1 71 ? -2.306 4.690 -4.596 1.00 74.06 71 SER A CA 1
ATOM 584 C C . SER A 1 71 ? -2.550 5.394 -5.932 1.00 74.06 71 SER A C 1
ATOM 586 O O . SER A 1 71 ? -1.855 5.091 -6.897 1.00 74.06 71 SER A O 1
ATOM 588 N N . ALA A 1 72 ? -3.437 6.391 -5.986 1.00 80.12 72 ALA A N 1
ATOM 589 C CA . ALA A 1 72 ? -3.656 7.196 -7.188 1.00 80.12 72 ALA A CA 1
ATOM 590 C C . ALA A 1 72 ? -2.393 7.964 -7.621 1.00 80.12 72 ALA A C 1
ATOM 592 O O . ALA A 1 72 ? -2.068 7.985 -8.808 1.00 80.12 72 ALA A O 1
ATOM 593 N N . ILE A 1 73 ? -1.652 8.544 -6.669 1.00 81.19 73 ILE A N 1
ATOM 594 C CA . ILE A 1 73 ? -0.381 9.236 -6.932 1.00 81.19 73 ILE A CA 1
ATOM 595 C C . ILE A 1 73 ? 0.685 8.255 -7.426 1.00 81.19 73 ILE A C 1
ATOM 597 O O . ILE A 1 73 ? 1.398 8.561 -8.374 1.00 81.19 73 ILE A O 1
ATOM 601 N N . LEU A 1 74 ? 0.803 7.071 -6.820 1.00 73.69 74 LEU A N 1
ATOM 602 C CA . LEU A 1 74 ? 1.773 6.065 -7.266 1.00 73.69 74 LEU A CA 1
ATOM 603 C C . LEU A 1 74 ? 1.477 5.587 -8.694 1.00 73.69 74 LEU A C 1
ATOM 605 O O . LEU A 1 74 ? 2.404 5.431 -9.485 1.00 73.69 74 LEU A O 1
ATOM 609 N N . ILE A 1 75 ? 0.199 5.405 -9.042 1.00 72.88 75 ILE A N 1
ATOM 610 C CA . ILE A 1 75 ? -0.222 4.999 -10.391 1.00 72.88 75 ILE A CA 1
ATOM 611 C C . ILE A 1 75 ? 0.060 6.107 -11.414 1.00 72.88 75 ILE A C 1
ATOM 613 O O . ILE A 1 75 ? 0.572 5.821 -12.499 1.00 72.88 75 ILE A O 1
ATOM 617 N N . SER A 1 76 ? -0.242 7.370 -11.091 1.00 75.56 76 SER A N 1
ATOM 618 C CA . SER A 1 76 ? 0.043 8.487 -12.000 1.00 75.56 76 SER A CA 1
ATOM 619 C C . SER A 1 76 ? 1.545 8.691 -12.186 1.00 75.56 76 SER A C 1
ATOM 621 O O . SER A 1 76 ? 2.002 8.861 -13.312 1.00 75.56 76 SER A O 1
ATOM 623 N N . LEU A 1 77 ? 2.323 8.580 -11.108 1.00 71.06 77 LEU A N 1
ATOM 624 C CA . LEU A 1 77 ? 3.774 8.712 -11.132 1.00 71.06 77 LEU A CA 1
ATOM 625 C C . LEU A 1 77 ? 4.433 7.597 -11.952 1.00 71.06 77 LEU A C 1
ATOM 627 O O . LEU A 1 77 ? 5.319 7.881 -12.749 1.00 71.06 77 LEU A O 1
ATOM 631 N N . ALA A 1 78 ? 3.956 6.356 -11.822 1.00 66.00 78 ALA A N 1
ATOM 632 C CA . ALA A 1 78 ? 4.419 5.243 -12.647 1.00 66.00 78 ALA A CA 1
ATOM 633 C C . ALA A 1 78 ? 4.071 5.417 -14.134 1.00 66.00 78 ALA A C 1
ATOM 635 O O . ALA A 1 78 ? 4.794 4.925 -14.987 1.00 66.00 78 ALA A O 1
ATOM 636 N N . THR A 1 79 ? 2.967 6.100 -14.450 1.00 66.75 79 THR A N 1
ATOM 637 C CA . THR A 1 79 ? 2.564 6.368 -15.842 1.00 66.75 79 THR A CA 1
ATOM 638 C C . THR A 1 79 ? 3.384 7.500 -16.476 1.00 66.75 79 THR A C 1
ATOM 640 O O . THR A 1 79 ? 3.527 7.547 -17.693 1.00 66.75 79 THR A O 1
ATOM 643 N N . ILE A 1 80 ? 3.879 8.441 -15.665 1.00 63.72 80 ILE A N 1
ATOM 644 C CA . ILE A 1 80 ? 4.565 9.660 -16.125 1.00 63.72 80 ILE A CA 1
ATOM 645 C C . ILE A 1 80 ? 6.090 9.481 -16.235 1.00 63.72 80 ILE A C 1
ATOM 647 O O . ILE A 1 80 ? 6.710 10.160 -17.053 1.00 63.72 80 ILE A O 1
ATOM 651 N N . ILE A 1 81 ? 6.687 8.614 -15.412 1.00 51.88 81 ILE A N 1
ATOM 652 C CA . ILE A 1 81 ? 8.126 8.281 -15.406 1.00 51.88 81 ILE A CA 1
ATOM 653 C C . ILE A 1 81 ? 8.350 7.001 -16.189 1.00 51.88 81 ILE A C 1
ATOM 655 O O . ILE A 1 81 ? 9.193 7.022 -17.112 1.00 51.88 81 ILE A O 1
#

Foldseek 3Di:
DLVVLVVQVVVLVDPVNVVQFVDSVLVVVLSVLVVVVVVVLVVCVVVVVPPDDPVVCCVPDPSNVVSVVSNVVSVVVRNVD